Protein AF-A0A943JUT6-F1 (afdb_monomer_lite)

pLDDT: mean 84.07, std 15.62, range [38.56, 96.06]

Sequence (46 aa):
MSTKKLSNGMVECYFKELDVRYIVENMDKAILIGMALGYYKEFHQK

Secondary structure (DSSP, 8-state):
-EEEE-TTS-EEEEETTTTEEEEESSHHHHHHHHHHTT-TTSTT--

Structure (mmCIF, N/CA/C/O backbone):
data_AF-A0A943JUT6-F1
#
_entry.id   AF-A0A943JUT6-F1
#
loop_
_atom_site.group_PDB
_atom_site.id
_atom_site.type_symbol
_atom_site.label_atom_id
_atom_site.label_alt_id
_atom_site.label_comp_id
_atom_site.label_asym_id
_atom_site.label_entity_id
_atom_site.label_seq_id
_atom_site.pdbx_PDB_ins_code
_atom_site.Cartn_x
_atom_site.Cartn_y
_atom_site.Cartn_z
_atom_site.occupancy
_atom_site.B_iso_or_equiv
_atom_site.auth_seq_id
_atom_site.auth_comp_id
_atom_site.auth_asym_id
_atom_site.auth_atom_id
_atom_site.pdbx_PDB_model_num
ATOM 1 N N . MET A 1 1 ? 2.973 4.264 -5.986 1.00 81.88 1 MET A N 1
ATOM 2 C CA . MET A 1 1 ? 2.040 3.599 -5.045 1.00 81.88 1 MET A CA 1
ATOM 3 C C . MET A 1 1 ? 0.897 4.551 -4.739 1.00 81.88 1 MET A C 1
ATOM 5 O O . MET A 1 1 ? 1.164 5.733 -4.562 1.00 81.88 1 MET A O 1
ATOM 9 N N . SER A 1 2 ? -0.341 4.067 -4.668 1.00 88.56 2 SER A N 1
ATOM 10 C CA . SER A 1 2 ? -1.453 4.811 -4.061 1.00 88.56 2 SER A CA 1
ATOM 11 C C . SER A 1 2 ? -1.953 4.079 -2.821 1.00 88.56 2 SER A C 1
ATOM 13 O O . SER A 1 2 ? -1.887 2.851 -2.756 1.00 88.56 2 SER A O 1
ATOM 15 N N . THR A 1 3 ? -2.428 4.831 -1.830 1.00 91.25 3 THR A N 1
ATOM 16 C CA . THR A 1 3 ? -3.013 4.278 -0.606 1.00 91.25 3 THR A CA 1
ATOM 17 C C . THR A 1 3 ? -4.392 4.867 -0.355 1.00 91.25 3 THR A C 1
ATOM 19 O O . THR A 1 3 ? -4.665 6.023 -0.683 1.00 91.25 3 THR A O 1
ATOM 22 N N . LYS A 1 4 ? -5.278 4.061 0.227 1.00 93.69 4 LYS A N 1
ATOM 23 C CA . LYS A 1 4 ? -6.630 4.457 0.611 1.00 93.69 4 LYS A CA 1
ATOM 24 C C . LYS A 1 4 ? -6.967 3.857 1.967 1.00 93.69 4 LYS A C 1
ATOM 26 O O . LYS A 1 4 ? -6.861 2.649 2.162 1.00 93.69 4 LYS A O 1
ATOM 31 N N . LYS A 1 5 ? -7.406 4.695 2.906 1.00 94.31 5 LYS A N 1
ATOM 32 C CA . LYS A 1 5 ? -7.928 4.217 4.189 1.00 94.31 5 LYS A CA 1
ATOM 33 C C . LYS A 1 5 ? -9.350 3.690 3.995 1.00 94.31 5 LYS A C 1
ATOM 35 O O . LYS A 1 5 ? -10.187 4.363 3.393 1.00 94.31 5 LYS A O 1
ATOM 40 N N . LEU A 1 6 ? -9.603 2.483 4.477 1.00 94.31 6 LEU A N 1
ATOM 41 C CA . LEU A 1 6 ? -10.899 1.822 4.427 1.00 94.31 6 LEU A CA 1
ATOM 42 C C . LEU A 1 6 ? -11.720 2.165 5.678 1.00 94.31 6 LEU A C 1
ATOM 44 O O . LEU A 1 6 ? -11.179 2.527 6.724 1.00 94.31 6 LEU A O 1
ATOM 48 N N . SER A 1 7 ? -13.044 2.036 5.579 1.00 94.62 7 SER A N 1
ATOM 49 C CA . SER A 1 7 ? -13.974 2.328 6.682 1.00 94.62 7 SER A CA 1
ATOM 50 C C . SER A 1 7 ? -13.785 1.411 7.895 1.00 94.62 7 SER A C 1
ATOM 52 O O . SER A 1 7 ? -14.107 1.804 9.010 1.00 94.62 7 SER A O 1
ATOM 54 N N . ASN A 1 8 ? -13.221 0.218 7.692 1.00 92.94 8 ASN A N 1
ATOM 55 C CA . ASN A 1 8 ? -12.887 -0.744 8.744 1.00 92.94 8 ASN A CA 1
ATOM 56 C C . ASN A 1 8 ? -11.521 -0.481 9.414 1.00 92.94 8 ASN A C 1
ATOM 58 O O . ASN A 1 8 ? -11.048 -1.318 10.174 1.00 92.94 8 ASN A O 1
ATOM 62 N N . GLY A 1 9 ? -10.867 0.646 9.117 1.00 91.81 9 GLY A N 1
ATOM 63 C CA . GLY A 1 9 ? -9.580 1.024 9.706 1.00 91.81 9 GLY A CA 1
ATOM 64 C C . GLY A 1 9 ? -8.347 0.475 8.983 1.00 91.81 9 GLY A C 1
ATOM 65 O O . GLY A 1 9 ? -7.246 0.940 9.268 1.00 91.81 9 GLY A O 1
ATOM 66 N N . MET A 1 10 ? -8.521 -0.431 8.018 1.00 96.00 10 MET A N 1
ATOM 67 C CA . MET A 1 10 ? -7.435 -0.985 7.203 1.00 96.00 10 MET A CA 1
ATOM 68 C C . MET A 1 10 ? -6.958 0.020 6.139 1.00 96.00 10 MET A C 1
ATOM 70 O O . MET A 1 10 ? -7.631 1.005 5.823 1.00 96.00 10 MET A O 1
ATOM 74 N N . VAL A 1 11 ? -5.804 -0.249 5.539 1.00 96.06 11 VAL A N 1
ATOM 75 C CA . VAL A 1 11 ? -5.220 0.515 4.435 1.00 96.06 11 VAL A CA 1
ATOM 76 C C . VAL A 1 11 ? -5.137 -0.379 3.205 1.00 96.06 11 VAL A C 1
ATOM 78 O O . VAL A 1 11 ? -4.481 -1.414 3.218 1.00 96.06 11 VAL A O 1
ATOM 81 N N . GLU A 1 12 ? -5.787 0.031 2.127 1.00 94.81 12 GLU A N 1
ATOM 82 C CA . GLU A 1 12 ? -5.569 -0.532 0.799 1.00 94.81 12 GLU A CA 1
ATOM 83 C C . GLU A 1 12 ? -4.363 0.169 0.164 1.00 94.81 12 GLU A C 1
ATOM 85 O O . GLU A 1 12 ? -4.305 1.401 0.145 1.00 94.81 12 GLU A O 1
ATOM 90 N N . CYS A 1 13 ? -3.402 -0.590 -0.361 1.00 93.81 13 CYS A N 1
ATOM 91 C CA . CYS A 1 13 ? -2.315 -0.068 -1.180 1.00 93.81 13 CYS A CA 1
ATOM 92 C C . CYS A 1 13 ? -2.300 -0.730 -2.561 1.00 93.81 13 CYS A C 1
ATOM 94 O O . CYS A 1 13 ? -2.469 -1.941 -2.700 1.00 93.81 13 CYS A O 1
ATOM 96 N N . TYR A 1 14 ? -2.102 0.092 -3.590 1.00 93.44 14 TYR A N 1
ATOM 97 C CA . TYR A 1 14 ? -2.058 -0.323 -4.987 1.00 93.44 14 TYR A CA 1
ATOM 98 C C . TYR A 1 14 ? -0.714 0.044 -5.621 1.00 93.44 14 TYR A C 1
ATOM 100 O O . TYR A 1 14 ? -0.246 1.192 -5.555 1.00 93.44 14 TYR A O 1
ATOM 108 N N . PHE A 1 15 ? -0.100 -0.948 -6.261 1.00 88.69 15 PHE A N 1
ATOM 109 C CA . PHE A 1 15 ? 1.180 -0.847 -6.952 1.00 88.69 15 PHE A CA 1
ATOM 110 C C . PHE A 1 15 ? 0.946 -0.947 -8.457 1.00 88.69 15 PHE A C 1
ATOM 112 O O . PHE A 1 15 ? 0.818 -2.036 -9.005 1.00 88.69 15 PHE A O 1
ATOM 119 N N . LYS A 1 16 ? 0.882 0.214 -9.119 1.00 85.56 16 LYS A N 1
ATOM 120 C CA . LYS A 1 16 ? 0.497 0.333 -10.532 1.00 85.56 16 LYS A CA 1
ATOM 121 C C . LYS A 1 16 ? 1.391 -0.459 -11.492 1.00 85.56 16 LYS A C 1
ATOM 123 O O . LYS A 1 16 ? 0.861 -1.050 -12.419 1.00 85.56 16 LYS A O 1
ATOM 128 N N . GLU A 1 17 ? 2.714 -0.469 -11.306 1.00 84.81 17 GLU A N 1
ATOM 129 C CA . GLU A 1 17 ? 3.603 -1.133 -12.286 1.00 84.81 17 GLU A CA 1
ATOM 130 C C . GLU A 1 17 ? 3.547 -2.665 -12.200 1.00 84.81 17 GLU A C 1
ATOM 132 O O . GLU A 1 17 ? 3.842 -3.336 -13.180 1.00 84.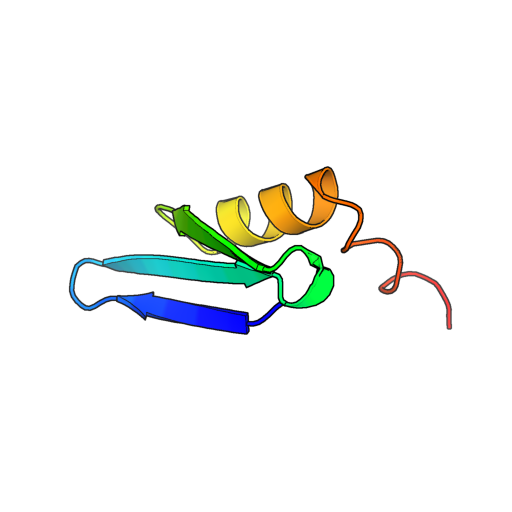81 17 GLU A O 1
ATOM 137 N N . LEU A 1 18 ? 3.129 -3.216 -11.056 1.00 83.75 18 LEU A N 1
ATOM 138 C CA . LEU A 1 18 ? 2.906 -4.653 -10.867 1.00 83.75 18 LEU A CA 1
ATOM 139 C C . LEU A 1 18 ? 1.430 -5.054 -11.016 1.00 83.75 18 LEU A C 1
ATOM 141 O O . LEU A 1 18 ? 1.116 -6.238 -11.010 1.00 83.75 18 LEU A O 1
ATOM 145 N N . ASP A 1 19 ? 0.533 -4.071 -11.098 1.00 89.00 19 ASP A N 1
ATOM 146 C CA . ASP A 1 19 ? -0.921 -4.225 -11.036 1.00 89.00 19 ASP A CA 1
ATOM 147 C C . ASP A 1 19 ? -1.420 -5.075 -9.847 1.00 89.00 19 ASP A C 1
ATOM 149 O O . ASP A 1 19 ? -2.349 -5.872 -9.955 1.00 89.00 19 ASP A O 1
ATOM 153 N N . VAL A 1 20 ? -0.808 -4.895 -8.668 1.00 89.56 20 VAL A N 1
ATOM 154 C CA . VAL A 1 20 ? -1.163 -5.639 -7.443 1.00 89.56 20 VAL A CA 1
ATOM 155 C C . VAL A 1 20 ? -1.762 -4.743 -6.364 1.00 89.56 20 VAL A C 1
ATOM 157 O O . VAL A 1 20 ? -1.366 -3.584 -6.195 1.00 89.56 20 VAL A O 1
ATOM 160 N N . ARG A 1 21 ? -2.706 -5.301 -5.594 1.00 94.12 21 ARG A N 1
ATOM 161 C CA . ARG A 1 21 ? -3.343 -4.652 -4.438 1.00 94.12 21 ARG A CA 1
ATOM 162 C C . ARG A 1 21 ? -3.131 -5.465 -3.173 1.00 94.12 21 ARG A C 1
ATOM 164 O O . ARG A 1 21 ? -3.294 -6.681 -3.188 1.00 94.12 21 ARG A O 1
ATOM 171 N N . TYR A 1 22 ? -2.861 -4.770 -2.075 1.00 94.00 22 TYR A N 1
ATOM 172 C CA . TYR A 1 22 ? -2.813 -5.354 -0.741 1.00 94.00 22 TYR A CA 1
ATOM 173 C C . TYR A 1 22 ? -3.715 -4.572 0.207 1.00 94.00 22 TYR A C 1
ATOM 175 O O . TYR A 1 22 ? -3.852 -3.3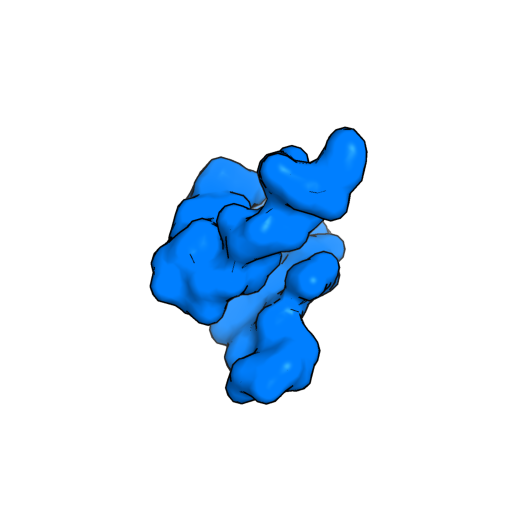55 0.093 1.00 94.00 22 TYR A O 1
ATOM 183 N N . ILE A 1 23 ? -4.309 -5.281 1.162 1.00 96.06 23 ILE A N 1
ATOM 184 C CA . ILE A 1 23 ? -5.024 -4.687 2.290 1.00 96.06 23 ILE A CA 1
ATOM 185 C C . ILE A 1 23 ? -4.199 -4.992 3.535 1.00 96.06 23 ILE A C 1
ATOM 187 O O . ILE A 1 23 ? -3.938 -6.153 3.844 1.00 96.06 23 ILE A O 1
ATOM 191 N N . VAL A 1 24 ? -3.766 -3.951 4.231 1.00 95.25 24 VAL A N 1
ATOM 192 C CA . VAL A 1 24 ? -2.894 -4.039 5.403 1.00 95.25 24 VAL A CA 1
ATOM 193 C C . VAL A 1 24 ? -3.483 -3.278 6.581 1.00 95.25 24 VAL A C 1
ATOM 195 O O . VAL A 1 24 ? -4.352 -2.428 6.422 1.00 95.25 24 VAL A O 1
ATOM 198 N N . GLU A 1 25 ? -3.007 -3.578 7.782 1.00 95.12 25 GLU A N 1
ATOM 199 C CA . GLU A 1 25 ? -3.550 -3.003 9.019 1.00 95.12 25 GLU A CA 1
AT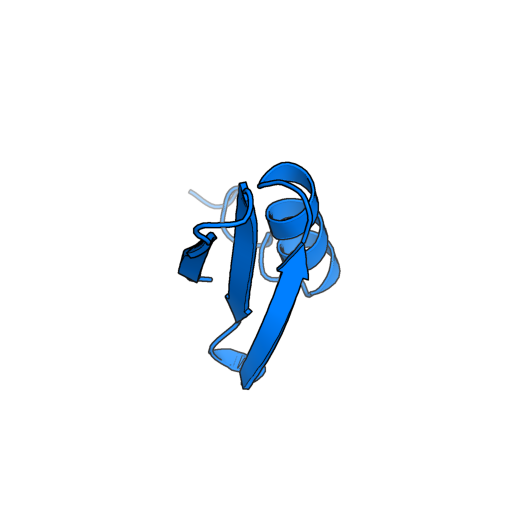OM 200 C C . GLU A 1 25 ? -3.178 -1.527 9.220 1.00 95.12 25 GLU A C 1
ATOM 202 O O . GLU A 1 25 ? -3.913 -0.787 9.866 1.00 95.12 25 GLU A O 1
ATOM 207 N N . ASN A 1 26 ? -2.041 -1.075 8.681 1.00 92.94 26 ASN A N 1
ATOM 208 C CA . ASN A 1 26 ? -1.544 0.288 8.862 1.00 92.94 26 ASN A CA 1
ATOM 209 C C . ASN A 1 26 ? -0.630 0.735 7.706 1.00 92.94 26 ASN A C 1
ATOM 211 O O . ASN A 1 26 ? -0.252 -0.056 6.839 1.00 92.94 26 ASN A O 1
ATOM 215 N N . MET A 1 27 ? -0.278 2.025 7.694 1.00 89.00 27 MET A N 1
ATOM 216 C CA . MET A 1 27 ? 0.609 2.594 6.673 1.00 89.00 27 MET A CA 1
ATOM 217 C C . MET A 1 27 ? 2.029 2.024 6.723 1.00 89.00 27 MET A C 1
ATOM 219 O O . MET A 1 27 ? 2.620 1.852 5.661 1.00 89.00 27 MET A O 1
ATOM 223 N N . ASP A 1 28 ? 2.559 1.681 7.899 1.00 91.88 28 ASP A N 1
ATOM 224 C CA . ASP A 1 28 ? 3.915 1.128 8.025 1.00 91.88 28 ASP A CA 1
ATOM 225 C C . ASP A 1 28 ? 4.065 -0.179 7.240 1.00 91.88 28 ASP A C 1
ATOM 227 O O . ASP A 1 28 ? 5.028 -0.360 6.495 1.00 91.88 28 ASP A O 1
ATOM 231 N N . LYS A 1 29 ? 3.061 -1.064 7.305 1.00 92.88 29 LYS A N 1
ATOM 232 C CA . LYS A 1 29 ? 3.029 -2.286 6.488 1.00 92.88 29 LYS A CA 1
ATOM 233 C C . LYS A 1 29 ? 2.908 -1.986 4.994 1.00 92.88 29 LYS A C 1
ATOM 235 O O . LYS A 1 29 ? 3.540 -2.672 4.195 1.00 92.88 29 LYS A O 1
ATOM 240 N N . ALA A 1 30 ? 2.142 -0.966 4.599 1.00 89.88 30 ALA A N 1
ATOM 241 C CA . ALA A 1 30 ? 2.040 -0.568 3.192 1.00 89.88 30 ALA A CA 1
ATOM 242 C C . ALA A 1 30 ? 3.396 -0.086 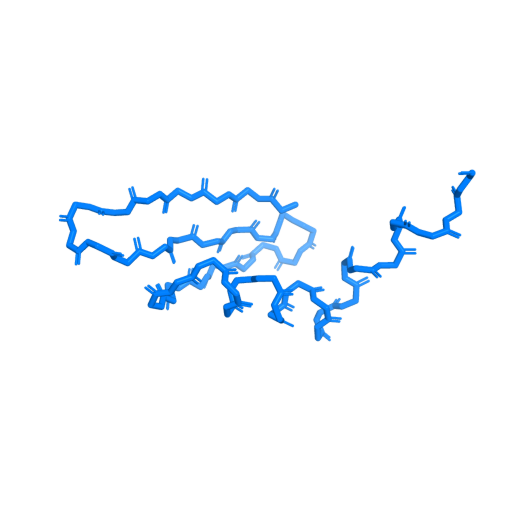2.646 1.00 89.88 30 ALA A C 1
ATOM 244 O O . ALA A 1 30 ? 3.783 -0.454 1.536 1.00 89.88 30 ALA A O 1
ATOM 245 N N . ILE A 1 31 ? 4.135 0.687 3.449 1.00 88.94 31 ILE A N 1
ATOM 246 C CA . ILE A 1 31 ? 5.484 1.163 3.126 1.00 88.94 31 ILE A CA 1
ATOM 247 C C . ILE A 1 31 ? 6.463 -0.013 3.045 1.00 88.94 31 ILE A C 1
ATOM 249 O O . ILE A 1 31 ? 7.210 -0.100 2.073 1.00 88.94 31 ILE A O 1
ATOM 253 N N . LEU A 1 32 ? 6.417 -0.948 4.001 1.00 91.81 32 LEU A N 1
ATOM 254 C CA . LEU A 1 32 ? 7.261 -2.148 4.003 1.00 91.81 32 LEU A CA 1
ATOM 255 C C . LEU A 1 32 ? 7.056 -2.992 2.736 1.00 91.81 32 LEU A C 1
ATOM 257 O O . LEU A 1 32 ? 8.027 -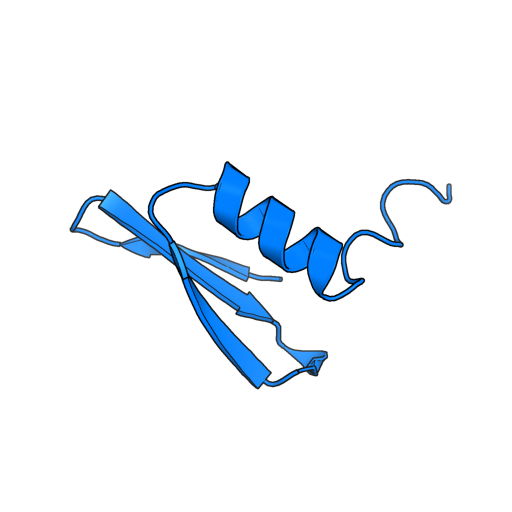3.440 2.133 1.00 91.81 32 LEU A O 1
ATOM 261 N N . ILE A 1 33 ? 5.805 -3.170 2.298 1.00 89.31 33 ILE A N 1
ATOM 262 C CA . ILE A 1 33 ? 5.502 -3.852 1.032 1.00 89.31 33 ILE A CA 1
ATOM 263 C C . ILE A 1 33 ? 6.107 -3.074 -0.142 1.00 89.31 33 ILE A C 1
ATOM 265 O O . ILE A 1 33 ? 6.749 -3.671 -1.000 1.00 89.31 33 ILE A O 1
ATOM 269 N N . GLY A 1 34 ? 5.985 -1.743 -0.162 1.00 86.19 34 GLY A N 1
ATOM 270 C CA . GLY A 1 34 ? 6.628 -0.915 -1.186 1.00 86.19 34 GLY A CA 1
ATOM 271 C C . GLY A 1 34 ? 8.155 -1.042 -1.209 1.00 86.19 34 GLY A C 1
ATOM 272 O O . GLY A 1 34 ? 8.746 -1.094 -2.286 1.00 86.19 34 GLY A O 1
ATOM 273 N N . MET A 1 35 ? 8.797 -1.160 -0.045 1.00 87.44 35 MET A N 1
ATOM 274 C CA . MET A 1 35 ? 10.232 -1.446 0.072 1.00 87.44 35 MET A CA 1
ATOM 275 C C . MET A 1 35 ? 10.580 -2.833 -0.468 1.00 87.44 35 MET A C 1
ATOM 277 O O . MET A 1 35 ? 11.477 -2.947 -1.301 1.00 87.44 35 MET A O 1
ATOM 281 N N . ALA A 1 36 ? 9.852 -3.871 -0.050 1.00 87.44 36 ALA A N 1
ATOM 282 C CA . ALA A 1 36 ? 10.086 -5.253 -0.470 1.00 87.44 36 ALA A CA 1
ATOM 283 C C . ALA A 1 36 ? 9.897 -5.451 -1.982 1.00 87.44 36 ALA A C 1
ATOM 285 O O . ALA A 1 36 ? 10.654 -6.182 -2.613 1.00 87.44 36 ALA A O 1
ATOM 286 N N . LEU A 1 37 ? 8.924 -4.755 -2.573 1.00 85.75 37 LEU A N 1
ATOM 287 C CA . LEU A 1 37 ? 8.669 -4.754 -4.014 1.00 85.75 37 LEU A CA 1
ATOM 288 C C . LEU A 1 37 ? 9.658 -3.875 -4.803 1.00 85.75 37 LEU A C 1
ATOM 290 O O . LEU A 1 37 ? 9.563 -3.796 -6.024 1.00 85.75 37 LEU A O 1
ATOM 294 N N . GLY A 1 38 ? 10.602 -3.204 -4.136 1.00 80.31 38 GLY A N 1
ATOM 295 C CA . GLY A 1 38 ? 11.626 -2.385 -4.785 1.00 80.31 38 GLY A CA 1
ATOM 296 C C . GLY A 1 38 ? 11.158 -1.001 -5.249 1.00 80.31 38 GLY A C 1
ATOM 297 O O . GLY A 1 38 ? 11.931 -0.306 -5.904 1.00 80.31 38 GLY A O 1
ATOM 298 N N . TYR A 1 39 ? 9.950 -0.566 -4.874 1.00 71.50 39 TYR A N 1
ATOM 299 C CA . TYR A 1 39 ? 9.435 0.786 -5.148 1.00 71.50 39 TYR A CA 1
ATOM 300 C C . TYR A 1 39 ? 10.057 1.859 -4.256 1.00 71.50 39 TYR A C 1
ATOM 302 O O . TYR A 1 39 ? 9.987 3.046 -4.561 1.00 71.50 39 TYR A O 1
ATOM 310 N N . TYR A 1 40 ? 10.694 1.464 -3.156 1.00 64.38 40 TYR A N 1
ATOM 311 C CA . TYR A 1 40 ? 11.412 2.383 -2.273 1.00 64.38 40 TYR A CA 1
ATOM 312 C C . TYR A 1 40 ? 12.862 2.607 -2.737 1.00 64.38 40 TYR A C 1
ATOM 314 O O . TYR A 1 40 ? 13.782 2.685 -1.929 1.00 64.38 40 TYR A O 1
ATOM 322 N N . LYS A 1 41 ? 13.089 2.661 -4.055 1.00 57.06 41 LYS A N 1
ATOM 323 C CA . LYS A 1 41 ? 14.400 2.976 -4.644 1.00 57.06 41 LYS A CA 1
ATOM 324 C C . LYS A 1 41 ? 14.597 4.466 -4.938 1.00 57.06 41 LYS A C 1
ATOM 326 O O . LYS A 1 41 ? 15.734 4.885 -5.110 1.00 57.06 41 LYS A O 1
ATOM 331 N N . GLU A 1 42 ? 13.538 5.277 -4.932 1.00 53.81 42 GLU A N 1
ATOM 332 C CA . GLU A 1 42 ? 13.609 6.669 -5.415 1.00 53.81 42 GLU A CA 1
ATOM 333 C C . GLU A 1 42 ? 13.597 7.764 -4.335 1.00 53.81 42 GLU A C 1
ATOM 335 O O . GLU A 1 42 ? 13.662 8.939 -4.673 1.00 53.81 42 GLU A O 1
ATOM 340 N N . PHE A 1 43 ? 13.589 7.439 -3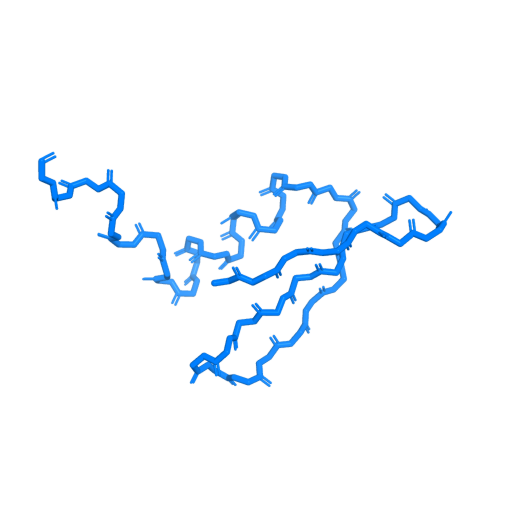.037 1.00 51.09 43 PHE A N 1
ATOM 341 C CA . PHE A 1 43 ? 13.637 8.478 -1.988 1.00 51.09 43 PHE A CA 1
ATOM 342 C C . PHE A 1 43 ? 15.057 8.912 -1.566 1.00 51.09 43 PHE A C 1
ATOM 344 O O . PHE A 1 43 ? 15.194 9.745 -0.676 1.00 51.09 43 PHE A O 1
ATOM 351 N N . HIS A 1 44 ? 16.113 8.389 -2.209 1.00 44.16 44 HIS A N 1
ATOM 352 C CA . HIS A 1 44 ? 17.517 8.710 -1.890 1.00 44.16 44 HIS A CA 1
ATOM 353 C C . HIS A 1 44 ? 18.392 9.135 -3.087 1.00 44.16 44 HIS A C 1
ATOM 355 O O . HIS A 1 44 ? 19.616 9.147 -2.975 1.00 44.16 44 HIS A O 1
ATOM 361 N N . GLN A 1 45 ? 17.804 9.541 -4.215 1.00 39.69 45 GLN A N 1
ATOM 362 C CA . GLN A 1 45 ? 18.548 10.247 -5.267 1.00 39.69 45 GLN A CA 1
ATOM 363 C C . GLN A 1 45 ? 17.842 11.545 -5.669 1.00 39.69 45 GLN A C 1
ATOM 365 O O . GLN A 1 45 ? 17.101 11.576 -6.648 1.00 39.69 45 GLN A O 1
ATOM 370 N N . LYS A 1 46 ? 18.094 12.611 -4.902 1.00 38.56 46 LYS A N 1
ATOM 371 C CA . LYS A 1 46 ? 18.500 13.944 -5.381 1.00 38.56 46 LYS A CA 1
ATOM 372 C C . LYS A 1 46 ? 18.809 14.865 -4.208 1.00 38.56 46 LYS A C 1
ATOM 374 O O . LYS A 1 46 ? 18.003 14.885 -3.256 1.00 38.56 46 LYS A O 1
#

Radius of gyration: 11.0 Å; chains: 1; bounding box: 32×20×22 Å

Foldseek 3Di:
DDWDQDPVQWIWDADVVVRDIDIGNDVVVNVVVCVVVVVPVPPPDD